Protein AF-A0A4V1M6X0-F1 (afdb_monomer_lite)

Structure (mmCIF, N/CA/C/O backbone):
data_AF-A0A4V1M6X0-F1
#
_entry.id   AF-A0A4V1M6X0-F1
#
loop_
_atom_site.group_PDB
_atom_site.id
_atom_site.type_symbol
_atom_site.label_atom_id
_atom_site.label_alt_id
_atom_site.label_comp_id
_atom_site.label_asym_id
_atom_site.label_entity_id
_atom_site.label_seq_id
_atom_site.pdbx_PDB_ins_code
_atom_site.Cartn_x
_atom_site.Cartn_y
_atom_site.Cartn_z
_atom_site.occupancy
_atom_site.B_iso_or_equiv
_atom_site.auth_seq_id
_atom_site.auth_comp_id
_atom_site.auth_asym_id
_atom_site.auth_atom_id
_atom_site.pdbx_PDB_model_num
ATOM 1 N N . MET A 1 1 ? -50.185 36.510 -63.623 1.00 46.56 1 MET A N 1
ATOM 2 C CA . MET A 1 1 ? -48.961 37.004 -62.956 1.00 46.56 1 MET A CA 1
ATOM 3 C C . MET A 1 1 ? -49.047 36.615 -61.489 1.00 46.56 1 MET A C 1
ATOM 5 O O . MET A 1 1 ? -49.827 37.206 -60.760 1.00 46.56 1 MET A O 1
ATOM 9 N N . SER A 1 2 ? -48.376 35.529 -61.098 1.00 38.75 2 SER A N 1
ATOM 10 C CA . SER A 1 2 ? -48.478 34.938 -59.760 1.00 38.75 2 SER A CA 1
ATOM 11 C C . SER A 1 2 ? -47.142 34.306 -59.359 1.00 38.75 2 SER A C 1
ATOM 13 O O . SER A 1 2 ? -46.658 33.422 -60.054 1.00 38.75 2 SER A O 1
ATOM 15 N N . ARG A 1 3 ? -46.604 34.824 -58.245 1.00 34.53 3 ARG A N 1
ATOM 16 C CA . ARG A 1 3 ? -45.876 34.169 -57.141 1.00 34.53 3 ARG A CA 1
ATOM 17 C C . ARG A 1 3 ? -44.628 33.305 -57.419 1.00 34.53 3 ARG A C 1
ATOM 19 O O . ARG A 1 3 ? -44.720 32.219 -57.970 1.00 34.53 3 ARG A O 1
ATOM 26 N N . ALA A 1 4 ? -43.525 33.727 -56.786 1.00 39.34 4 ALA A N 1
ATOM 27 C CA . ALA A 1 4 ? -42.805 33.035 -55.696 1.00 39.34 4 ALA A CA 1
ATOM 28 C C . ALA A 1 4 ? -41.279 32.991 -55.897 1.00 39.34 4 ALA A C 1
ATOM 30 O O . ALA A 1 4 ? -40.788 32.631 -56.959 1.00 39.34 4 ALA A O 1
ATOM 31 N N . GLY A 1 5 ? -40.535 33.300 -54.830 1.00 35.94 5 GLY A N 1
ATOM 32 C CA . GLY A 1 5 ? -39.082 33.140 -54.783 1.00 35.94 5 GLY A CA 1
ATOM 33 C C . GLY A 1 5 ? -38.500 33.538 -53.429 1.00 35.94 5 GLY A C 1
ATOM 34 O O . GLY A 1 5 ? -37.824 34.550 -53.320 1.00 35.94 5 GLY A O 1
ATOM 35 N N . PHE A 1 6 ? -38.817 32.767 -52.385 1.00 42.28 6 PHE A N 1
ATOM 36 C CA . PHE A 1 6 ? -38.151 32.816 -51.081 1.00 42.28 6 PHE A CA 1
ATOM 37 C C . PHE A 1 6 ? -36.825 32.053 -51.225 1.00 42.28 6 PHE A C 1
ATOM 39 O O . PHE A 1 6 ? -36.842 30.850 -51.483 1.00 42.28 6 PHE A O 1
ATOM 46 N N . THR A 1 7 ? -35.684 32.732 -51.117 1.00 43.38 7 THR A N 1
ATOM 47 C CA . THR A 1 7 ? -34.358 32.103 -51.211 1.00 43.38 7 THR A CA 1
ATOM 48 C C . THR A 1 7 ? -33.548 32.360 -49.949 1.00 43.38 7 THR A C 1
ATOM 50 O O . THR A 1 7 ? -32.915 33.404 -49.816 1.00 43.38 7 THR A O 1
ATOM 53 N N . THR A 1 8 ? -33.480 31.363 -49.073 1.00 47.75 8 THR A N 1
ATOM 54 C CA . THR A 1 8 ? -32.274 31.099 -48.281 1.00 47.75 8 THR A CA 1
ATOM 55 C C . THR A 1 8 ? -32.023 29.588 -48.262 1.00 47.75 8 THR A C 1
ATOM 57 O O . THR A 1 8 ? -32.945 28.812 -48.006 1.00 47.75 8 THR A O 1
ATOM 60 N N . PRO A 1 9 ? -30.805 29.138 -48.613 1.00 45.75 9 PRO A N 1
ATOM 61 C CA . PRO A 1 9 ? -30.538 27.733 -48.882 1.00 45.75 9 PRO A CA 1
ATOM 62 C C . PRO A 1 9 ? -30.348 26.912 -47.602 1.00 45.75 9 PRO A C 1
ATOM 64 O O . PRO A 1 9 ? -29.511 27.230 -46.756 1.00 45.75 9 PRO A O 1
ATOM 67 N N . LEU A 1 10 ? -31.048 25.773 -47.544 1.00 42.84 10 LEU A N 1
ATOM 68 C CA . LEU A 1 10 ? -30.618 24.582 -46.814 1.00 42.84 10 LEU A CA 1
ATOM 69 C C . LEU A 1 10 ? -29.180 24.239 -47.239 1.00 42.84 10 LEU A C 1
ATOM 71 O O . LEU A 1 10 ? -28.957 23.713 -48.329 1.00 42.84 10 LEU A O 1
ATOM 75 N N . ARG A 1 11 ? -28.193 24.466 -46.370 1.00 45.62 11 ARG A N 1
ATOM 76 C CA . ARG A 1 11 ? -26.936 23.713 -46.437 1.00 45.62 11 ARG A CA 1
ATOM 77 C C . ARG A 1 11 ? -27.052 22.492 -45.541 1.00 45.62 11 ARG A C 1
ATOM 79 O O . ARG A 1 11 ? -26.633 22.489 -44.389 1.00 45.62 11 ARG A O 1
ATOM 86 N N . ALA A 1 12 ? -27.611 21.443 -46.137 1.00 43.72 12 ALA A N 1
ATOM 87 C CA . ALA A 1 12 ? -27.351 20.068 -45.762 1.00 43.72 12 ALA A CA 1
ATOM 88 C C . ALA A 1 12 ? -25.830 19.837 -45.746 1.00 43.72 12 ALA A C 1
ATOM 90 O O . ALA A 1 12 ? -25.200 19.675 -46.789 1.00 43.72 12 ALA A O 1
ATOM 91 N N . ARG A 1 13 ? -25.219 19.844 -44.559 1.00 48.50 13 ARG A N 1
ATOM 92 C CA . ARG A 1 13 ? -23.945 19.157 -44.357 1.00 48.50 13 ARG A CA 1
ATOM 93 C C . ARG A 1 13 ? -24.287 17.716 -44.022 1.00 48.50 13 ARG A C 1
ATOM 95 O O . ARG A 1 13 ? -24.666 17.388 -42.906 1.00 48.50 13 ARG A O 1
ATOM 102 N N . THR A 1 14 ? -24.231 16.905 -45.068 1.00 46.50 14 THR A N 1
ATOM 103 C CA . THR A 1 14 ? -24.307 15.449 -45.076 1.00 46.50 14 THR A CA 1
ATOM 104 C C . THR A 1 14 ? -23.583 14.835 -43.884 1.00 46.50 14 THR A C 1
ATOM 106 O O . THR A 1 14 ? -22.359 14.767 -43.827 1.00 46.50 14 THR A O 1
ATOM 109 N N . LEU A 1 15 ? -24.405 14.354 -42.962 1.00 45.59 15 LEU A N 1
ATOM 110 C CA . LEU A 1 15 ? -24.156 13.259 -42.047 1.00 45.59 15 LEU A CA 1
ATOM 111 C C . LEU A 1 15 ? -23.671 12.036 -42.855 1.00 45.59 15 LEU A C 1
ATOM 113 O O . LEU A 1 15 ? -24.470 11.399 -43.533 1.00 45.59 15 LEU A O 1
ATOM 117 N N . ARG A 1 16 ? -22.368 11.737 -42.828 1.00 43.94 16 ARG A N 1
ATOM 118 C CA . ARG A 1 16 ? -21.754 10.440 -43.183 1.00 43.94 16 ARG A CA 1
ATOM 119 C C . ARG A 1 16 ? -20.455 10.346 -42.383 1.00 43.94 16 ARG A C 1
ATOM 121 O O . ARG A 1 16 ? -19.535 11.117 -42.600 1.00 43.94 16 ARG A O 1
ATOM 128 N N . CYS A 1 17 ? -20.488 9.604 -41.286 1.00 34.94 17 CYS A N 1
ATOM 129 C CA . CYS A 1 17 ? -20.135 8.185 -41.234 1.00 34.94 17 CYS A CA 1
ATOM 130 C C . CYS A 1 17 ? -18.667 8.035 -40.828 1.00 34.94 17 CYS A C 1
ATOM 132 O O . CYS A 1 17 ? -17.782 8.018 -41.673 1.00 34.94 17 CYS A O 1
ATOM 134 N N . LEU A 1 18 ? -18.438 7.880 -39.527 1.00 42.56 18 LEU A N 1
ATOM 135 C CA . LEU A 1 18 ? -17.696 6.711 -39.086 1.00 42.56 18 LEU A CA 1
ATOM 136 C C . LEU A 1 18 ? -18.181 6.343 -37.688 1.00 42.56 18 LEU A C 1
ATOM 138 O O . LEU A 1 18 ? -17.717 6.857 -36.674 1.00 42.56 18 LEU A O 1
ATOM 142 N N . LEU A 1 19 ? -19.171 5.454 -37.665 1.00 50.16 19 LEU A N 1
ATOM 143 C CA . LEU A 1 19 ? -19.453 4.613 -36.517 1.00 50.16 19 LEU A CA 1
ATOM 144 C C . LEU A 1 19 ? -18.251 3.667 -36.374 1.00 50.16 19 LEU A C 1
ATOM 146 O O . LEU A 1 19 ? -18.282 2.522 -36.813 1.00 50.16 19 LEU A O 1
ATOM 150 N N . GLY A 1 20 ? -17.149 4.186 -35.839 1.00 44.06 20 GLY A N 1
ATOM 151 C CA . GLY A 1 20 ? -16.052 3.374 -35.345 1.00 44.06 20 GLY A CA 1
ATOM 152 C C . GLY A 1 20 ? -16.496 2.768 -34.026 1.00 44.06 20 GLY A C 1
ATOM 153 O O . GLY A 1 20 ? -16.094 3.240 -32.968 1.00 44.06 20 GLY A O 1
ATOM 154 N N . LEU A 1 21 ? -17.369 1.760 -34.084 1.00 52.19 21 LEU A N 1
ATOM 155 C CA . LEU A 1 21 ? -17.571 0.853 -32.963 1.00 52.19 21 LEU A CA 1
ATOM 156 C C . LEU A 1 21 ? -16.269 0.063 -32.823 1.00 52.19 21 LEU A C 1
ATOM 158 O O . LEU A 1 21 ? -16.125 -1.035 -33.354 1.00 52.19 21 LEU A O 1
ATOM 162 N N . ALA A 1 22 ? -15.276 0.669 -32.174 1.00 53.19 22 ALA A N 1
ATOM 163 C CA . ALA A 1 22 ? -14.175 -0.094 -31.637 1.00 53.19 22 ALA A CA 1
ATOM 164 C C . ALA A 1 22 ? -14.813 -1.139 -30.716 1.00 53.19 22 ALA A C 1
ATOM 166 O O . ALA A 1 22 ? -15.627 -0.788 -29.857 1.00 53.19 22 ALA A O 1
ATOM 167 N N . LEU A 1 23 ? -14.478 -2.416 -30.919 1.00 49.78 23 LEU A N 1
ATOM 168 C CA . LEU A 1 23 ? -14.601 -3.428 -29.875 1.00 49.78 23 LEU A CA 1
ATOM 169 C C . LEU A 1 23 ? -13.690 -2.981 -28.723 1.00 49.78 23 LEU A C 1
ATOM 171 O O . LEU A 1 23 ? -12.575 -3.466 -28.556 1.00 49.78 23 LEU A O 1
ATOM 175 N N . LEU A 1 24 ? -14.135 -1.978 -27.974 1.00 51.38 24 LEU A N 1
ATOM 176 C CA . LEU A 1 24 ? -13.544 -1.594 -26.717 1.00 51.38 24 LEU A CA 1
ATOM 177 C C . LEU A 1 24 ? -13.955 -2.717 -25.776 1.00 51.38 24 LEU A C 1
ATOM 179 O O . LEU A 1 24 ? -15.081 -2.753 -25.279 1.00 51.38 24 LEU A O 1
ATOM 183 N N . GLY A 1 25 ? -13.035 -3.658 -25.553 1.00 59.16 25 GLY A N 1
ATOM 184 C CA . GLY A 1 25 ? -13.036 -4.380 -24.287 1.00 59.16 25 GLY A CA 1
ATOM 185 C C . GLY A 1 25 ? -13.188 -3.366 -23.144 1.00 59.16 25 GLY A C 1
ATOM 186 O O . GLY A 1 25 ? -12.850 -2.190 -23.329 1.00 59.16 25 GLY A O 1
ATOM 187 N N . PRO A 1 26 ? -13.749 -3.767 -21.994 1.00 63.41 26 PRO A N 1
ATOM 188 C CA . PRO A 1 26 ? -14.052 -2.823 -20.928 1.00 63.41 26 PRO A CA 1
ATOM 189 C C . PRO A 1 26 ? -12.808 -1.983 -20.617 1.00 63.41 26 PRO A C 1
ATOM 191 O O . PRO A 1 26 ? -11.745 -2.532 -20.328 1.00 63.41 26 PRO A O 1
ATOM 194 N N . LEU A 1 27 ? -12.934 -0.655 -20.723 1.00 58.34 27 LEU A N 1
ATOM 195 C CA . LEU A 1 27 ? -11.909 0.269 -20.254 1.00 58.34 27 LEU A CA 1
ATOM 196 C C . LEU A 1 27 ? -11.854 0.110 -18.737 1.00 58.34 27 LEU A C 1
ATOM 198 O O . LEU A 1 27 ? -12.676 0.670 -18.014 1.00 58.34 27 LEU A O 1
ATOM 202 N N . VAL A 1 28 ? -10.928 -0.714 -18.257 1.00 66.88 28 VAL A N 1
ATOM 203 C CA . VAL A 1 28 ? -10.696 -0.849 -16.825 1.00 66.88 28 VAL A CA 1
ATOM 204 C C . VAL A 1 28 ? -9.965 0.411 -16.384 1.00 66.88 28 VAL A C 1
ATOM 206 O O . VAL A 1 28 ? -8.862 0.688 -16.852 1.00 66.88 28 VAL A O 1
ATOM 209 N N . ALA A 1 29 ? -10.597 1.208 -15.523 1.00 75.19 29 ALA A N 1
ATOM 210 C CA . ALA A 1 29 ? -9.944 2.363 -14.930 1.00 75.19 29 ALA A CA 1
ATOM 211 C C . ALA A 1 29 ? -8.735 1.879 -14.114 1.00 75.19 29 ALA A C 1
ATOM 213 O O . ALA A 1 29 ? -8.883 1.096 -13.175 1.00 75.19 29 ALA A O 1
ATOM 214 N N . GLN A 1 30 ? -7.544 2.320 -14.509 1.00 89.81 30 GLN A N 1
ATOM 215 C CA . GLN A 1 30 ? -6.300 2.064 -13.796 1.00 89.81 30 GLN A CA 1
ATOM 216 C C . GLN A 1 30 ? -5.915 3.315 -13.017 1.00 89.81 30 GLN A C 1
ATOM 218 O O . GLN A 1 30 ? -5.890 4.417 -13.567 1.00 89.81 30 GLN A O 1
ATOM 223 N N . THR A 1 31 ? -5.583 3.139 -11.742 1.00 94.75 31 THR A N 1
ATOM 224 C CA . THR A 1 31 ? -4.999 4.198 -10.923 1.00 94.75 31 THR A CA 1
ATOM 225 C C . THR A 1 31 ? -3.497 3.996 -10.838 1.00 94.75 31 THR A C 1
ATOM 227 O O . THR A 1 31 ? -3.037 2.997 -10.290 1.00 94.75 31 THR A O 1
ATOM 230 N N . THR A 1 32 ? -2.725 4.956 -11.338 1.00 94.00 32 THR A N 1
ATOM 231 C CA . THR A 1 32 ? -1.271 4.961 -11.156 1.00 94.00 32 THR A CA 1
ATOM 232 C C . THR A 1 32 ? -0.912 5.889 -10.005 1.00 94.00 32 THR A C 1
ATOM 234 O O . THR A 1 32 ? -1.166 7.092 -10.063 1.00 94.00 32 THR A O 1
ATOM 237 N N . LEU A 1 33 ? -0.322 5.322 -8.958 1.00 94.44 33 LEU A N 1
ATOM 238 C CA . LEU A 1 33 ? 0.278 6.063 -7.862 1.00 94.44 33 LEU A CA 1
ATOM 239 C C . LEU A 1 33 ? 1.695 6.452 -8.266 1.00 94.44 33 LEU A C 1
ATOM 241 O O . LEU A 1 33 ? 2.497 5.600 -8.651 1.00 94.44 33 LEU A O 1
ATOM 245 N N . VAL A 1 34 ? 1.982 7.741 -8.191 1.00 92.56 34 VAL A N 1
ATOM 246 C CA . VAL A 1 34 ? 3.282 8.338 -8.505 1.00 92.56 34 VAL A CA 1
ATOM 247 C C . VAL A 1 34 ? 3.768 9.116 -7.287 1.00 92.56 34 VAL A C 1
ATOM 249 O O . VAL A 1 34 ? 3.064 9.189 -6.281 1.00 92.56 34 VAL A O 1
ATOM 252 N N . ASP A 1 35 ? 4.969 9.686 -7.364 1.00 90.81 35 ASP A N 1
ATOM 253 C CA . ASP A 1 35 ? 5.535 10.492 -6.281 1.00 90.81 35 ASP A CA 1
ATOM 254 C C . ASP A 1 35 ? 4.540 11.543 -5.761 1.00 90.81 35 ASP A C 1
ATOM 256 O O . ASP A 1 35 ? 3.959 12.305 -6.540 1.00 90.81 35 ASP A O 1
ATOM 260 N N . GLY A 1 36 ? 4.310 11.559 -4.447 1.00 92.25 36 GLY A N 1
ATOM 261 C CA . GLY A 1 36 ? 3.313 12.439 -3.845 1.00 92.25 36 GLY A CA 1
ATOM 262 C C . GLY A 1 36 ? 2.741 11.934 -2.525 1.00 92.25 36 GLY A C 1
ATOM 263 O O . GLY A 1 36 ? 3.105 10.876 -2.016 1.00 92.25 36 GLY A O 1
ATOM 264 N N . THR A 1 37 ? 1.831 12.729 -1.957 1.00 95.62 37 THR A N 1
ATOM 265 C CA . THR A 1 37 ? 1.110 12.391 -0.722 1.00 95.62 37 THR A CA 1
ATOM 266 C C . THR A 1 37 ? -0.346 12.059 -1.022 1.00 95.62 37 THR A C 1
ATOM 268 O O . THR A 1 37 ? -1.040 12.830 -1.681 1.00 95.62 37 THR A O 1
ATOM 271 N N . TYR A 1 38 ? -0.812 10.934 -0.488 1.00 97.06 38 TYR A N 1
ATOM 272 C CA . TYR A 1 38 ? -2.183 10.453 -0.595 1.00 97.06 38 TYR A CA 1
ATOM 273 C C . TYR A 1 38 ? -2.797 10.404 0.802 1.00 97.06 38 TYR A C 1
ATOM 275 O O . TYR A 1 38 ? -2.281 9.732 1.698 1.00 97.06 38 TYR A O 1
ATOM 283 N N . THR A 1 39 ? -3.880 11.155 1.000 1.00 98.00 39 THR A N 1
ATOM 284 C CA . THR A 1 39 ? -4.513 11.324 2.309 1.00 98.00 39 THR A CA 1
ATOM 285 C C . THR A 1 39 ? -5.929 10.790 2.288 1.00 98.00 39 THR A C 1
ATOM 287 O O . THR A 1 39 ? -6.755 11.295 1.538 1.00 98.00 39 THR A O 1
ATOM 290 N N . ASN A 1 40 ? -6.226 9.825 3.158 1.00 97.94 40 ASN A N 1
ATOM 291 C CA . ASN A 1 40 ? -7.569 9.251 3.293 1.00 97.94 40 ASN A CA 1
ATOM 292 C C . ASN A 1 40 ? -8.135 8.667 1.984 1.00 97.94 40 ASN A C 1
ATOM 294 O O . ASN A 1 40 ? -9.325 8.801 1.695 1.00 97.94 40 ASN A O 1
ATOM 298 N N . GLN A 1 41 ? -7.278 8.045 1.171 1.00 98.12 41 GLN A N 1
ATOM 299 C CA . GLN A 1 41 ? -7.656 7.545 -0.145 1.00 98.12 41 GLN A CA 1
ATOM 300 C C . GLN A 1 41 ? -8.097 6.082 -0.104 1.00 98.12 41 GLN A C 1
ATOM 302 O O . GLN A 1 41 ? -7.511 5.245 0.579 1.00 98.12 41 GLN A O 1
ATOM 307 N N . SER A 1 42 ? -9.100 5.759 -0.916 1.00 97.50 42 SER A N 1
ATOM 308 C CA . SER A 1 42 ? -9.481 4.382 -1.231 1.00 97.50 42 SER A CA 1
ATOM 309 C C . SER A 1 42 ? -9.221 4.111 -2.706 1.00 97.50 42 SER A C 1
ATOM 311 O O . SER A 1 42 ? -9.745 4.815 -3.569 1.00 97.50 42 SER A O 1
ATOM 313 N N . PHE A 1 43 ? -8.413 3.097 -2.993 1.00 96.88 43 PHE A N 1
ATOM 314 C CA . PHE A 1 43 ? -8.068 2.680 -4.348 1.00 96.88 43 PHE A CA 1
ATOM 315 C C . PHE A 1 43 ? -8.699 1.321 -4.639 1.00 96.88 43 PHE A C 1
ATOM 317 O O . PHE A 1 43 ? -8.644 0.427 -3.801 1.00 96.88 43 PHE A O 1
ATOM 324 N N . SER A 1 44 ? -9.295 1.166 -5.819 1.00 96.25 44 SER A N 1
ATOM 325 C CA . SER A 1 44 ? -9.970 -0.067 -6.240 1.00 96.25 44 SER A CA 1
ATOM 326 C C . SER A 1 44 ? -9.666 -0.383 -7.699 1.00 96.25 44 SER A C 1
ATOM 328 O O . SER A 1 44 ? -9.161 0.471 -8.433 1.00 96.25 44 SER A O 1
ATOM 330 N N . GLY A 1 45 ? -9.961 -1.613 -8.122 1.00 95.62 45 GLY A N 1
ATOM 331 C CA . GLY A 1 45 ? -9.658 -2.059 -9.478 1.00 95.62 45 GLY A CA 1
ATOM 332 C C . GLY A 1 45 ? -8.153 -2.188 -9.706 1.00 95.62 45 GLY A C 1
ATOM 333 O O . GLY A 1 45 ? -7.427 -2.662 -8.835 1.00 95.62 45 GLY A O 1
ATOM 334 N N . LEU A 1 46 ? -7.670 -1.796 -10.884 1.00 96.75 46 LEU A N 1
ATOM 335 C CA . LEU A 1 46 ? -6.244 -1.888 -11.196 1.00 96.75 46 LEU A CA 1
ATOM 336 C C . LEU A 1 46 ? -5.489 -0.725 -10.552 1.00 96.75 46 LEU A C 1
ATOM 338 O O . LEU A 1 46 ? -5.749 0.439 -10.859 1.00 96.75 46 LEU A O 1
ATOM 342 N N . VAL A 1 47 ? -4.518 -1.043 -9.700 1.00 96.31 47 VAL A N 1
ATOM 343 C CA . VAL A 1 47 ? -3.633 -0.058 -9.072 1.00 96.31 47 VAL A CA 1
ATOM 344 C C . VAL A 1 47 ? -2.200 -0.346 -9.491 1.00 96.31 47 VAL A C 1
ATOM 346 O O . VAL A 1 47 ? -1.732 -1.479 -9.445 1.00 96.31 47 VAL A O 1
ATOM 349 N N . THR A 1 48 ? -1.465 0.677 -9.900 1.00 94.44 48 THR A N 1
ATOM 350 C CA . THR A 1 48 ? -0.036 0.563 -10.187 1.00 94.44 48 THR A CA 1
ATOM 351 C C . THR A 1 48 ? 0.726 1.520 -9.303 1.00 94.44 48 THR A C 1
ATOM 353 O O . THR A 1 48 ? 0.537 2.726 -9.384 1.00 94.44 48 THR A O 1
ATOM 356 N N . VAL A 1 49 ? 1.599 0.977 -8.468 1.00 93.19 49 VAL A N 1
ATOM 357 C CA . VAL A 1 49 ? 2.585 1.735 -7.703 1.00 93.19 49 VAL A CA 1
ATOM 358 C C . VAL A 1 49 ? 3.779 1.921 -8.636 1.00 93.19 49 VAL A C 1
ATOM 360 O O . VAL A 1 49 ? 4.445 0.950 -8.998 1.00 93.19 49 VAL A O 1
ATOM 363 N N . SER A 1 50 ? 3.965 3.144 -9.137 1.00 89.44 50 SER A N 1
ATOM 364 C CA . SER A 1 50 ? 4.906 3.435 -10.223 1.00 89.44 50 SER A CA 1
ATOM 365 C C . SER A 1 50 ? 6.329 3.010 -9.877 1.00 89.44 50 SER A C 1
ATOM 367 O O . SER A 1 50 ? 6.834 3.336 -8.807 1.00 89.44 50 SER A O 1
ATOM 369 N N . ALA A 1 51 ? 7.001 2.353 -10.825 1.00 81.88 51 ALA A N 1
ATOM 370 C CA . ALA A 1 51 ? 8.436 2.107 -10.744 1.00 81.88 51 ALA A CA 1
ATOM 371 C C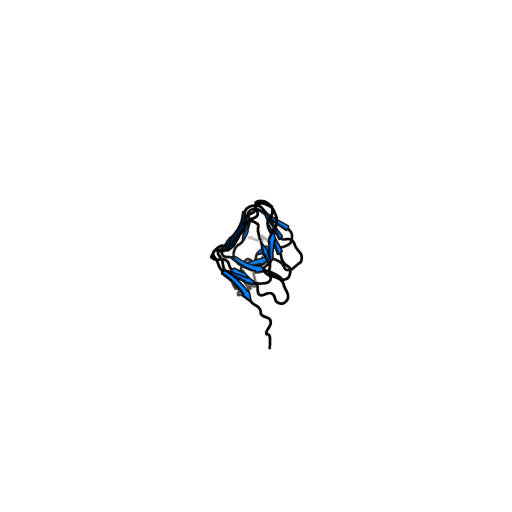 . ALA A 1 51 ? 9.180 3.448 -10.767 1.00 81.88 51 ALA A C 1
ATOM 373 O O . ALA A 1 51 ? 8.989 4.230 -11.699 1.00 81.88 51 ALA A O 1
ATOM 374 N N . SER A 1 52 ? 9.974 3.718 -9.734 1.00 69.25 52 SER A N 1
ATOM 375 C CA . SER A 1 52 ? 10.956 4.806 -9.578 1.00 69.25 52 SER A CA 1
ATOM 376 C C . SER A 1 52 ? 11.296 4.901 -8.092 1.00 69.25 52 SER A C 1
ATOM 378 O O . SER A 1 52 ? 10.446 4.556 -7.276 1.00 69.25 52 SER A O 1
ATOM 380 N N . ASN A 1 53 ? 12.455 5.463 -7.727 1.00 63.59 53 ASN A N 1
ATOM 381 C CA . ASN A 1 53 ? 12.834 5.813 -6.340 1.00 63.59 53 ASN A CA 1
ATOM 382 C C . ASN A 1 53 ? 11.906 6.878 -5.690 1.00 63.59 53 ASN A C 1
ATOM 384 O O 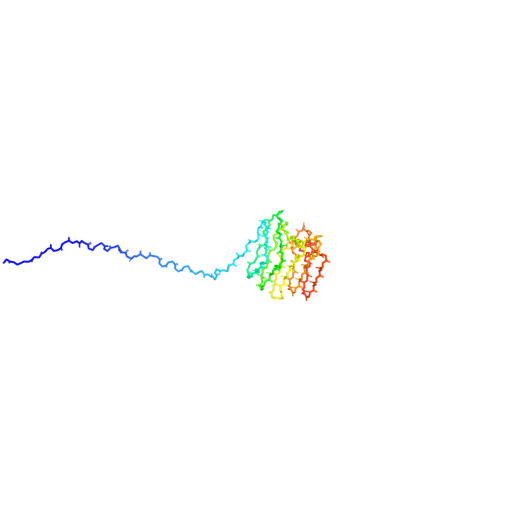. ASN A 1 53 ? 12.330 7.646 -4.828 1.00 63.59 53 ASN A O 1
ATOM 388 N N . SER A 1 54 ? 10.669 6.993 -6.164 1.00 61.81 54 SER A N 1
ATOM 389 C CA . SER A 1 54 ? 9.614 7.864 -5.681 1.00 61.81 54 SER A CA 1
ATOM 390 C C . SER A 1 54 ? 9.126 7.387 -4.320 1.00 61.81 54 SER A C 1
ATOM 392 O O . SER A 1 54 ? 8.910 6.193 -4.107 1.00 61.81 54 SER A O 1
ATOM 394 N N . ALA A 1 55 ? 8.918 8.333 -3.410 1.00 73.50 55 ALA A N 1
ATOM 395 C CA . ALA A 1 55 ? 8.375 8.056 -2.093 1.00 73.50 55 ALA A CA 1
ATOM 396 C C . ALA A 1 55 ? 6.873 8.348 -2.130 1.00 73.50 55 ALA A C 1
ATOM 398 O O . ALA A 1 55 ? 6.434 9.480 -1.929 1.00 73.50 55 ALA A O 1
ATOM 399 N N . ILE A 1 56 ? 6.065 7.321 -2.390 1.00 93.25 56 ILE A N 1
ATOM 400 C CA . ILE A 1 56 ? 4.609 7.442 -2.291 1.00 93.25 56 ILE A CA 1
ATOM 401 C C . ILE A 1 56 ? 4.263 7.508 -0.808 1.00 93.25 56 ILE A C 1
ATOM 403 O O . ILE A 1 56 ? 4.412 6.525 -0.086 1.00 93.25 56 ILE A O 1
ATOM 407 N N . ASN A 1 57 ? 3.829 8.673 -0.337 1.00 95.31 57 ASN A N 1
ATOM 408 C CA . ASN A 1 57 ? 3.569 8.907 1.076 1.00 95.31 57 ASN A CA 1
ATOM 409 C C . ASN A 1 57 ? 2.074 8.790 1.383 1.00 95.31 57 ASN A C 1
ATOM 411 O O . ASN A 1 57 ? 1.257 9.566 0.890 1.00 95.31 57 ASN A O 1
ATOM 415 N N . PHE A 1 58 ? 1.700 7.838 2.224 1.00 97.50 58 PHE A N 1
ATOM 416 C CA . PHE A 1 58 ? 0.330 7.657 2.686 1.00 97.50 58 PHE A CA 1
ATOM 417 C C . PHE A 1 58 ? 0.148 8.325 4.045 1.00 97.50 58 PHE A C 1
ATOM 419 O O . PHE A 1 58 ? 0.826 7.989 5.012 1.00 97.50 58 PHE A O 1
ATOM 426 N N . SER A 1 59 ? -0.795 9.259 4.137 1.00 97.75 59 SER A N 1
ATOM 427 C CA . SER A 1 59 ? -1.188 9.906 5.391 1.00 97.75 59 SER A CA 1
ATOM 428 C C . SER A 1 59 ? -2.669 9.684 5.700 1.00 97.75 59 SER A C 1
ATOM 430 O O . SER A 1 59 ? -3.475 9.404 4.811 1.00 97.75 59 SER A O 1
ATOM 432 N N . GLY A 1 60 ? -3.045 9.759 6.979 1.00 98.00 60 GLY A N 1
ATOM 433 C CA . GLY A 1 60 ? -4.387 9.355 7.404 1.00 98.00 60 GLY A CA 1
ATOM 434 C C . GLY A 1 60 ? -4.636 7.861 7.162 1.00 98.00 60 GLY A C 1
ATOM 435 O O . GLY A 1 60 ? -3.730 7.054 7.360 1.00 98.00 60 GLY A O 1
ATOM 436 N N . THR A 1 61 ? -5.849 7.492 6.744 1.00 98.25 61 THR A N 1
ATOM 437 C CA . THR A 1 61 ? -6.239 6.089 6.505 1.00 98.25 61 THR A CA 1
ATOM 438 C C . THR A 1 61 ? -6.383 5.805 5.017 1.00 98.25 61 THR A C 1
ATOM 440 O O . THR A 1 61 ? -7.349 6.238 4.398 1.00 98.25 61 THR A O 1
ATOM 443 N N . ASN A 1 62 ? -5.446 5.062 4.436 1.00 98.44 62 ASN A N 1
ATOM 444 C CA . ASN A 1 62 ? -5.511 4.656 3.035 1.00 98.44 62 ASN A CA 1
ATOM 445 C C . ASN A 1 62 ? -5.893 3.180 2.919 1.00 98.44 62 ASN A C 1
ATOM 447 O O . ASN A 1 62 ? -5.547 2.363 3.778 1.00 98.44 62 ASN A O 1
ATOM 451 N N . THR A 1 63 ? -6.614 2.814 1.864 1.00 98.44 63 THR A N 1
ATOM 452 C CA . THR A 1 63 ? -7.082 1.435 1.687 1.00 98.44 63 THR A CA 1
ATOM 453 C C . THR A 1 63 ? -7.052 1.004 0.231 1.00 98.44 63 THR A C 1
ATOM 455 O O . THR A 1 63 ? -7.481 1.734 -0.660 1.00 98.44 63 THR A O 1
ATOM 458 N N . PHE A 1 64 ? -6.553 -0.203 -0.009 1.00 98.12 64 PHE A N 1
ATOM 459 C CA . PHE A 1 64 ? -6.790 -0.944 -1.241 1.00 98.12 64 PHE A CA 1
ATOM 460 C C . PHE A 1 64 ? -8.038 -1.801 -1.029 1.00 98.12 64 PHE A C 1
ATOM 462 O O . PHE A 1 64 ? -8.051 -2.649 -0.137 1.00 98.12 64 PHE A O 1
ATOM 469 N N . ILE A 1 65 ? -9.093 -1.504 -1.791 1.00 97.69 65 ILE A N 1
ATOM 470 C CA . ILE A 1 65 ? -10.418 -2.120 -1.678 1.00 97.69 65 ILE A CA 1
ATOM 471 C C . ILE A 1 65 ? -10.718 -2.863 -2.972 1.00 97.69 65 ILE A C 1
ATOM 473 O O . ILE A 1 65 ? -10.879 -2.223 -4.015 1.00 97.69 65 IL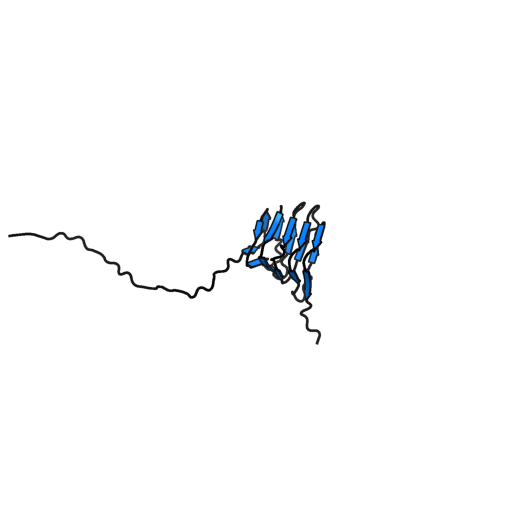E A O 1
ATOM 477 N N . ALA A 1 66 ? -10.784 -4.194 -2.920 1.00 97.00 66 ALA A N 1
ATOM 478 C CA . ALA A 1 66 ? -10.895 -5.046 -4.105 1.00 97.00 66 ALA A CA 1
ATOM 479 C C . ALA A 1 66 ? -9.918 -4.619 -5.226 1.00 97.00 66 ALA A C 1
ATOM 481 O O . ALA A 1 66 ? -10.280 -4.520 -6.404 1.00 97.00 66 ALA A O 1
ATOM 482 N N . ALA A 1 67 ? -8.685 -4.278 -4.843 1.00 97.75 67 ALA A N 1
ATOM 483 C CA . ALA A 1 67 ? -7.666 -3.783 -5.751 1.00 97.75 67 ALA A CA 1
ATOM 484 C C . ALA A 1 67 ? -6.762 -4.918 -6.234 1.00 97.75 67 ALA A C 1
ATOM 486 O O . ALA A 1 67 ? -6.369 -5.793 -5.472 1.00 97.75 67 ALA A O 1
ATOM 487 N N . THR A 1 68 ? -6.364 -4.868 -7.498 1.00 97.62 68 THR A N 1
ATOM 488 C CA . THR A 1 68 ? -5.238 -5.639 -8.031 1.00 97.62 68 THR A CA 1
ATOM 489 C C . THR A 1 68 ? -4.068 -4.680 -8.203 1.00 97.62 68 THR A C 1
ATOM 491 O O . THR A 1 68 ? -4.008 -3.916 -9.169 1.00 97.62 68 THR A O 1
ATOM 494 N N . ALA A 1 69 ? -3.171 -4.674 -7.221 1.00 96.00 69 ALA A N 1
ATOM 495 C CA . ALA A 1 69 ? -2.038 -3.769 -7.145 1.00 96.00 69 ALA A CA 1
ATOM 496 C C . ALA A 1 69 ? -0.775 -4.382 -7.765 1.00 96.00 69 ALA A C 1
ATOM 498 O O . ALA A 1 69 ? -0.375 -5.502 -7.453 1.00 96.00 69 ALA A O 1
ATOM 499 N N . THR A 1 70 ? -0.100 -3.619 -8.618 1.00 94.56 70 THR A N 1
ATOM 500 C CA . THR A 1 70 ? 1.229 -3.959 -9.139 1.00 94.56 70 THR A CA 1
ATOM 501 C C . THR A 1 70 ? 2.257 -2.986 -8.586 1.00 94.56 70 THR A C 1
ATOM 503 O O . THR A 1 70 ? 2.136 -1.781 -8.802 1.00 94.56 70 THR A O 1
ATOM 506 N N . PHE A 1 71 ? 3.267 -3.511 -7.897 1.00 93.00 71 PHE A N 1
ATOM 507 C CA . PHE A 1 71 ? 4.391 -2.753 -7.364 1.00 93.00 71 PHE A CA 1
ATOM 508 C C . PHE A 1 71 ? 5.549 -2.787 -8.357 1.00 93.00 71 PHE A C 1
ATOM 510 O O . PHE A 1 71 ? 6.135 -3.842 -8.614 1.00 93.00 71 PHE A O 1
ATOM 517 N N . GLY A 1 72 ? 5.846 -1.636 -8.957 1.00 90.75 72 GLY A N 1
ATOM 518 C CA . GLY A 1 72 ? 6.970 -1.484 -9.871 1.00 90.75 72 GLY A CA 1
ATOM 519 C C . GLY A 1 72 ? 8.317 -1.656 -9.167 1.00 90.75 72 GLY A C 1
ATOM 520 O O . GLY A 1 72 ? 8.421 -1.476 -7.957 1.00 90.75 72 GLY A O 1
ATOM 521 N N . LEU A 1 73 ? 9.366 -1.973 -9.927 1.00 88.75 73 LEU A N 1
ATOM 522 C CA . LEU A 1 73 ? 10.726 -2.098 -9.389 1.00 88.75 73 LEU A CA 1
ATOM 523 C C . LEU A 1 73 ? 11.167 -0.813 -8.679 1.00 88.75 73 LEU A C 1
ATOM 525 O O . LEU A 1 73 ? 10.965 0.285 -9.209 1.00 88.75 73 LEU A O 1
ATOM 529 N N . ASN A 1 74 ? 11.798 -0.962 -7.514 1.00 84.31 74 ASN A N 1
ATOM 530 C CA . ASN A 1 74 ? 12.257 0.133 -6.655 1.00 84.31 74 ASN A CA 1
ATOM 531 C C . ASN A 1 74 ? 11.147 1.116 -6.237 1.00 84.31 74 ASN A C 1
ATOM 533 O O . ASN A 1 74 ? 11.453 2.229 -5.812 1.00 84.31 74 ASN A O 1
ATOM 537 N N . SER A 1 75 ? 9.871 0.742 -6.382 1.00 82.25 75 SER A N 1
ATOM 538 C CA . SER A 1 75 ? 8.744 1.544 -5.902 1.00 82.25 75 SER A CA 1
ATOM 539 C C . SER A 1 75 ? 8.550 1.324 -4.409 1.00 82.25 75 SER A C 1
ATOM 541 O O . SER A 1 75 ? 8.753 0.217 -3.927 1.00 82.25 75 SER A O 1
ATOM 543 N N . GLY A 1 76 ? 8.164 2.359 -3.663 1.00 88.19 76 GLY A N 1
ATOM 544 C CA . GLY A 1 76 ? 7.966 2.244 -2.222 1.00 88.19 76 GLY A CA 1
ATOM 545 C C . GLY A 1 76 ? 6.771 3.044 -1.728 1.00 88.19 76 GLY A C 1
ATOM 546 O O . GLY A 1 76 ? 6.598 4.205 -2.098 1.00 88.19 76 GLY A O 1
ATOM 547 N N . ILE A 1 77 ? 5.973 2.433 -0.852 1.00 94.12 77 ILE A N 1
ATOM 548 C CA . ILE A 1 77 ? 4.970 3.136 -0.049 1.00 94.12 77 ILE A CA 1
ATOM 549 C C . ILE A 1 77 ? 5.573 3.425 1.324 1.00 94.12 77 ILE A C 1
ATOM 551 O O . ILE A 1 77 ? 5.981 2.513 2.046 1.00 94.12 77 ILE A O 1
ATOM 555 N N . VAL A 1 78 ? 5.586 4.702 1.694 1.00 94.75 78 VAL A N 1
ATOM 556 C CA . VAL A 1 78 ? 5.960 5.186 3.020 1.00 94.75 78 VAL A CA 1
ATOM 557 C C . VAL A 1 78 ? 4.698 5.619 3.752 1.00 94.75 78 VAL A C 1
ATOM 559 O O . VAL A 1 78 ? 3.862 6.334 3.212 1.00 94.75 78 VAL A O 1
ATOM 562 N N . LEU A 1 79 ? 4.549 5.184 4.997 1.00 96.75 79 LEU A N 1
ATOM 563 C CA . LEU A 1 79 ? 3.416 5.544 5.850 1.00 96.75 79 LEU A CA 1
ATOM 564 C C . LEU A 1 79 ? 3.805 6.727 6.743 1.00 96.75 79 LEU A C 1
ATOM 566 O O . LEU A 1 79 ? 4.787 6.640 7.478 1.00 96.75 79 LEU A O 1
ATOM 570 N N . ALA A 1 80 ? 3.063 7.828 6.720 1.00 97.12 80 ALA A N 1
ATOM 571 C CA . ALA A 1 80 ? 3.284 8.967 7.609 1.00 97.12 80 ALA A CA 1
ATOM 572 C C . ALA A 1 80 ? 3.035 8.602 9.090 1.00 97.12 80 ALA A C 1
ATOM 574 O O . ALA A 1 80 ? 2.478 7.550 9.411 1.00 97.12 80 ALA A O 1
ATOM 575 N N . ALA A 1 81 ? 3.422 9.479 10.019 1.00 97.31 81 ALA A N 1
ATOM 576 C CA . ALA A 1 81 ? 3.140 9.273 11.441 1.00 97.31 81 ALA A CA 1
ATOM 577 C C . ALA A 1 81 ? 1.629 9.127 11.701 1.00 97.31 81 ALA A C 1
ATOM 579 O O . ALA A 1 81 ? 0.824 9.862 11.130 1.00 97.31 81 ALA A O 1
ATOM 580 N N . SER A 1 82 ? 1.258 8.185 12.575 1.00 97.50 82 SER A N 1
ATOM 581 C CA . SER A 1 82 ? -0.140 7.864 12.922 1.00 97.50 82 SER A CA 1
ATOM 582 C C . SER A 1 82 ? -1.044 7.526 11.724 1.00 97.50 82 SER A C 1
ATOM 584 O O . SER A 1 82 ? -2.263 7.654 11.813 1.00 97.50 82 SER A O 1
ATOM 586 N N . SER A 1 83 ? -0.462 7.130 10.590 1.00 98.25 83 SER A N 1
ATOM 587 C CA . SER A 1 83 ? -1.225 6.700 9.417 1.00 98.25 83 SER A CA 1
ATOM 588 C C . SER A 1 83 ? -1.540 5.206 9.463 1.00 98.25 83 SER A C 1
ATOM 590 O O . SER A 1 83 ? -0.862 4.419 10.130 1.00 98.25 83 SER A O 1
ATOM 592 N N . ALA A 1 84 ? -2.575 4.816 8.731 1.00 98.25 84 ALA A N 1
ATOM 593 C CA . ALA A 1 84 ? -2.973 3.432 8.551 1.00 98.25 84 ALA A CA 1
ATOM 594 C C . ALA A 1 84 ? -3.062 3.117 7.061 1.00 98.25 84 ALA A C 1
ATOM 596 O O . ALA A 1 84 ? -3.666 3.866 6.291 1.00 98.25 84 ALA A O 1
ATOM 597 N N . PHE A 1 85 ? -2.482 1.992 6.657 1.00 98.38 85 PHE A N 1
ATOM 598 C CA . PHE A 1 85 ? -2.683 1.424 5.332 1.00 98.38 85 PHE A CA 1
ATOM 599 C C . PHE A 1 85 ? -3.255 0.018 5.457 1.00 98.38 85 PHE A C 1
ATOM 601 O O . PHE A 1 85 ? -2.687 -0.832 6.139 1.00 98.38 85 PHE A O 1
ATOM 608 N N . THR A 1 86 ? -4.390 -0.218 4.804 1.00 98.62 86 THR A N 1
ATOM 609 C CA . THR A 1 86 ? -5.037 -1.531 4.763 1.00 98.62 86 THR A CA 1
ATOM 610 C C . THR A 1 86 ? -5.112 -2.056 3.335 1.00 98.62 86 THR A C 1
ATOM 612 O O . THR A 1 86 ? -5.538 -1.346 2.427 1.00 98.62 86 THR A O 1
ATOM 615 N N . ILE A 1 87 ? -4.736 -3.315 3.148 1.00 98.50 87 ILE A N 1
ATOM 616 C CA . ILE A 1 87 ? -5.053 -4.101 1.955 1.00 98.50 87 ILE A CA 1
ATOM 617 C C . ILE A 1 87 ? -6.188 -5.034 2.357 1.00 98.50 87 ILE A C 1
ATOM 619 O O . ILE A 1 87 ? -6.000 -5.863 3.249 1.00 98.50 87 ILE A O 1
ATOM 623 N N . ASP A 1 88 ? -7.375 -4.845 1.780 1.00 98.44 88 ASP A N 1
ATOM 624 C CA . ASP A 1 88 ? -8.550 -5.641 2.140 1.00 98.44 88 ASP A CA 1
ATOM 625 C C . ASP A 1 88 ? -8.443 -7.097 1.658 1.00 98.44 88 ASP A C 1
ATOM 627 O O . ASP A 1 88 ? -7.546 -7.469 0.899 1.00 98.44 88 ASP A O 1
ATOM 631 N N . SER A 1 89 ? -9.373 -7.939 2.107 1.00 98.50 89 SER A N 1
ATOM 632 C CA . SER A 1 89 ? -9.359 -9.376 1.812 1.00 98.50 89 SER A CA 1
ATOM 633 C C . SER A 1 89 ? -9.608 -9.724 0.345 1.00 98.50 89 SER A C 1
ATOM 635 O O . SER A 1 89 ? -9.224 -10.805 -0.099 1.00 98.50 89 SER A O 1
ATOM 637 N N . ALA A 1 90 ? -10.225 -8.819 -0.420 1.00 98.06 90 ALA A N 1
ATOM 638 C CA . ALA A 1 90 ? -10.449 -8.982 -1.852 1.00 98.06 90 ALA A CA 1
ATOM 639 C C . ALA A 1 90 ? -9.271 -8.471 -2.698 1.00 98.06 90 ALA A C 1
ATOM 641 O O . ALA A 1 90 ? -9.265 -8.659 -3.916 1.00 98.06 90 ALA A O 1
ATOM 642 N N . SER A 1 91 ? -8.289 -7.815 -2.077 1.00 98.50 91 SER A N 1
ATOM 643 C CA . SER A 1 91 ? -7.167 -7.210 -2.775 1.00 98.50 91 SER A CA 1
ATOM 644 C C . SER A 1 91 ? -6.000 -8.174 -2.956 1.00 98.50 91 SER A C 1
ATOM 646 O O . SER A 1 91 ? -5.674 -9.002 -2.101 1.00 98.50 91 SER A O 1
ATOM 648 N N . THR A 1 92 ? -5.318 -8.019 -4.083 1.00 98.25 92 THR A N 1
ATOM 649 C CA . THR A 1 92 ? -4.064 -8.699 -4.391 1.00 98.25 92 THR A CA 1
ATOM 650 C C . THR A 1 92 ? -2.977 -7.673 -4.680 1.00 98.25 92 THR A C 1
ATOM 652 O O . THR A 1 92 ? -3.246 -6.599 -5.216 1.00 98.25 92 THR A O 1
ATOM 655 N N . GLY A 1 93 ? -1.737 -7.980 -4.310 1.00 96.00 93 GLY A N 1
ATOM 656 C CA . GLY A 1 93 ? -0.574 -7.153 -4.609 1.00 96.00 93 GLY A CA 1
ATOM 657 C C . GLY A 1 93 ? 0.586 -8.005 -5.102 1.00 96.00 93 GLY A C 1
ATOM 658 O O . GLY A 1 93 ? 0.927 -8.995 -4.461 1.00 96.00 93 GLY A O 1
ATOM 659 N N . SER A 1 94 ? 1.212 -7.632 -6.216 1.00 94.56 94 SER A N 1
ATOM 660 C CA . SER A 1 94 ? 2.376 -8.355 -6.746 1.00 94.56 94 SER A CA 1
ATOM 661 C C . SER A 1 94 ? 3.465 -7.440 -7.291 1.00 94.56 94 SER A C 1
ATOM 663 O O . SER A 1 94 ? 3.170 -6.319 -7.700 1.00 94.56 94 SER A O 1
ATOM 665 N N . GLY A 1 95 ? 4.703 -7.932 -7.353 1.00 92.44 95 GLY A N 1
ATOM 666 C CA . GLY A 1 95 ? 5.850 -7.213 -7.913 1.00 92.44 95 GLY A CA 1
ATOM 667 C C . GLY A 1 95 ? 6.940 -6.969 -6.875 1.00 92.44 95 GLY A C 1
ATOM 668 O O . GLY A 1 95 ? 7.232 -7.849 -6.062 1.00 92.44 95 GLY A O 1
ATOM 669 N N . ASP A 1 96 ? 7.550 -5.786 -6.902 1.00 91.19 96 ASP A N 1
ATOM 670 C CA . ASP A 1 96 ? 8.567 -5.381 -5.931 1.00 91.19 96 ASP A CA 1
ATOM 671 C C . ASP A 1 96 ? 7.916 -4.791 -4.676 1.00 91.19 96 ASP A C 1
ATOM 673 O O . ASP A 1 96 ? 7.779 -3.581 -4.521 1.00 91.19 96 ASP A O 1
ATOM 677 N N . LEU A 1 97 ? 7.398 -5.669 -3.814 1.00 92.31 97 LEU A N 1
ATOM 678 C CA . LEU A 1 97 ? 6.699 -5.253 -2.598 1.00 92.31 97 LEU A CA 1
ATOM 679 C C . LEU A 1 97 ? 7.615 -4.477 -1.640 1.00 92.31 97 LEU A C 1
ATOM 681 O O . LEU A 1 97 ? 8.352 -5.080 -0.862 1.00 92.31 97 LEU A O 1
ATOM 685 N N . ALA A 1 98 ? 7.499 -3.151 -1.645 1.00 91.56 98 ALA A N 1
ATOM 686 C CA . ALA A 1 98 ? 8.148 -2.263 -0.690 1.00 91.56 98 ALA A CA 1
ATOM 687 C C . ALA A 1 98 ? 7.112 -1.345 -0.016 1.00 91.56 98 ALA A C 1
ATOM 689 O O . ALA A 1 98 ? 6.616 -0.372 -0.583 1.00 91.56 98 ALA A O 1
ATOM 690 N N . ILE A 1 99 ? 6.774 -1.680 1.228 1.00 93.06 99 ILE A N 1
ATOM 691 C CA . ILE A 1 99 ? 5.883 -0.927 2.115 1.00 93.06 99 ILE A CA 1
ATOM 692 C C . ILE A 1 99 ? 6.643 -0.747 3.424 1.00 93.06 99 ILE A C 1
ATOM 694 O O . ILE A 1 99 ? 6.747 -1.681 4.214 1.00 93.06 99 ILE A O 1
ATOM 698 N N . ALA A 1 100 ? 7.227 0.424 3.654 1.00 91.56 100 ALA A N 1
ATOM 699 C CA . ALA A 1 100 ? 8.119 0.616 4.790 1.00 91.56 100 ALA A CA 1
ATOM 700 C C . ALA A 1 100 ? 7.916 1.965 5.466 1.00 91.56 100 ALA A C 1
ATOM 702 O O . ALA A 1 100 ? 7.943 3.017 4.832 1.00 91.56 100 ALA A O 1
ATOM 703 N N . SER A 1 101 ? 7.776 1.937 6.787 1.00 92.88 101 SER A N 1
ATOM 704 C CA . SER A 1 101 ? 7.785 3.139 7.605 1.00 92.88 101 SER A CA 1
ATOM 705 C C . SER A 1 101 ? 8.305 2.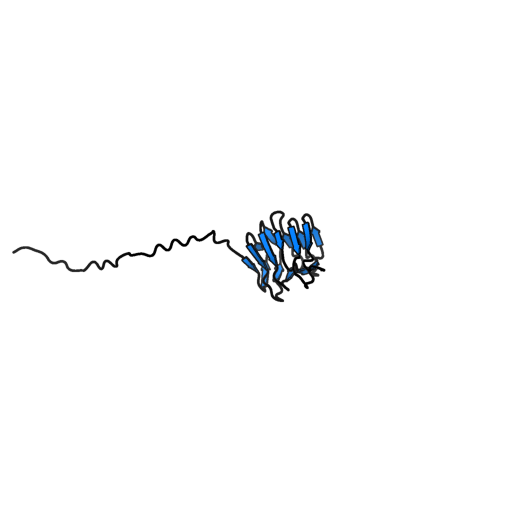872 9.003 1.00 92.88 101 SER A C 1
ATOM 707 O O . SER A 1 101 ? 7.873 1.935 9.661 1.00 92.88 101 SER A O 1
ATOM 709 N N . SER A 1 102 ? 9.188 3.749 9.472 1.00 93.06 102 SER A N 1
ATOM 710 C CA . SER A 1 102 ? 9.613 3.852 10.871 1.00 93.06 102 SER A CA 1
ATOM 711 C C . SER A 1 102 ? 8.911 4.987 11.623 1.00 93.06 102 SER A C 1
ATOM 713 O O . SER A 1 102 ? 9.239 5.257 12.779 1.00 93.06 102 SER A O 1
ATOM 715 N N . ASN A 1 103 ? 7.942 5.660 10.994 1.00 96.38 103 ASN A N 1
ATOM 716 C CA . ASN A 1 103 ? 7.246 6.788 11.600 1.00 96.38 103 ASN A CA 1
ATOM 717 C C . ASN A 1 103 ? 6.353 6.323 12.754 1.00 96.38 103 ASN A C 1
ATOM 719 O O . ASN A 1 103 ? 5.586 5.375 12.613 1.00 96.38 103 ASN A O 1
ATOM 723 N N . ALA A 1 104 ? 6.408 7.025 13.888 1.00 97.69 104 ALA A N 1
ATOM 724 C CA . ALA A 1 104 ? 5.655 6.663 15.086 1.00 97.69 104 ALA A CA 1
ATOM 725 C C . ALA A 1 104 ? 4.143 6.542 14.814 1.00 97.69 104 ALA A C 1
ATOM 727 O O . ALA A 1 104 ? 3.534 7.404 14.174 1.00 97.69 104 ALA A O 1
ATOM 728 N N . GLY A 1 105 ? 3.537 5.462 15.312 1.00 97.00 105 GLY A N 1
ATOM 729 C CA . GLY A 1 105 ? 2.104 5.193 15.168 1.00 97.00 105 GLY A CA 1
ATOM 730 C C . GLY A 1 105 ? 1.656 4.760 13.770 1.00 97.00 105 GLY A C 1
ATOM 731 O O . GLY A 1 105 ? 0.462 4.560 13.577 1.00 97.00 105 GLY A O 1
ATOM 732 N N . ALA A 1 106 ? 2.563 4.614 12.797 1.00 98.19 106 ALA A N 1
ATOM 733 C CA . ALA A 1 106 ? 2.201 4.049 11.504 1.00 98.19 106 ALA A CA 1
ATOM 734 C C . ALA A 1 106 ? 1.766 2.579 11.649 1.00 98.19 106 ALA A C 1
ATOM 736 O O . ALA A 1 106 ? 2.338 1.812 12.433 1.00 98.19 106 ALA A O 1
ATOM 737 N N . SER A 1 107 ? 0.756 2.189 10.877 1.00 98.31 107 SER A N 1
ATOM 738 C CA . SER A 1 107 ? 0.190 0.844 10.907 1.00 98.31 107 SER A CA 1
ATOM 739 C C . SER A 1 107 ? -0.067 0.299 9.506 1.00 98.31 107 SER A C 1
ATOM 741 O O . SER A 1 107 ? -0.537 1.013 8.618 1.00 98.31 107 SER A O 1
ATOM 743 N N . PHE A 1 108 ? 0.250 -0.978 9.315 1.00 98.44 108 PHE A N 1
ATOM 744 C CA . PHE A 1 108 ? -0.025 -1.712 8.088 1.00 98.44 108 PHE A CA 1
ATOM 745 C C . PHE A 1 108 ? -0.823 -2.979 8.402 1.00 98.44 108 PHE A C 1
ATOM 747 O O . PHE A 1 108 ? -0.390 -3.799 9.214 1.00 98.44 108 PHE A O 1
ATOM 754 N N . THR A 1 109 ? -1.965 -3.138 7.734 1.00 98.62 109 THR A N 1
ATOM 755 C CA . THR A 1 109 ? -2.832 -4.314 7.847 1.00 98.62 109 THR A CA 1
ATOM 756 C C . THR A 1 109 ? -2.976 -4.986 6.487 1.00 98.62 109 THR A C 1
ATOM 758 O O . THR A 1 109 ? -3.503 -4.392 5.546 1.00 98.62 109 THR A O 1
ATOM 761 N N . ASN A 1 110 ? -2.549 -6.244 6.386 1.00 98.56 110 ASN A N 1
ATOM 762 C CA . ASN A 1 110 ? -2.788 -7.080 5.215 1.00 98.56 110 ASN A CA 1
ATOM 763 C C . ASN A 1 110 ? -3.874 -8.120 5.505 1.00 98.56 110 ASN A C 1
ATOM 765 O O . ASN A 1 110 ? -3.640 -9.042 6.282 1.00 98.56 110 ASN A O 1
ATOM 769 N N . GLN A 1 111 ? -5.023 -8.009 4.844 1.00 98.75 111 GLN A N 1
ATOM 770 C CA . GLN A 1 111 ? -6.074 -9.034 4.827 1.00 98.75 111 GLN A CA 1
ATOM 771 C C . GLN A 1 111 ? -6.108 -9.808 3.498 1.00 98.75 111 GLN A C 1
ATOM 773 O O . GLN A 1 111 ? -6.760 -10.845 3.414 1.00 98.75 111 GLN A O 1
ATOM 778 N N . GLY A 1 112 ? -5.426 -9.305 2.465 1.00 98.44 112 GLY A N 1
ATOM 779 C CA . GLY A 1 112 ? -5.424 -9.854 1.110 1.00 98.44 112 GLY A CA 1
ATOM 780 C C . GLY A 1 112 ? -4.230 -10.761 0.808 1.00 98.44 112 GLY A C 1
ATOM 781 O O . GLY A 1 112 ? -3.597 -11.328 1.702 1.00 98.44 112 GLY A O 1
ATOM 782 N N . SER A 1 113 ? -3.902 -10.896 -0.480 1.00 98.25 113 SER A N 1
ATOM 783 C CA . SER A 1 113 ? -2.769 -11.713 -0.937 1.00 98.25 113 SER A CA 1
ATOM 784 C C . SER A 1 113 ? -1.655 -10.863 -1.533 1.00 98.25 113 SER A C 1
ATOM 786 O O . SER A 1 113 ? -1.822 -10.252 -2.588 1.00 98.25 113 SER A O 1
ATOM 7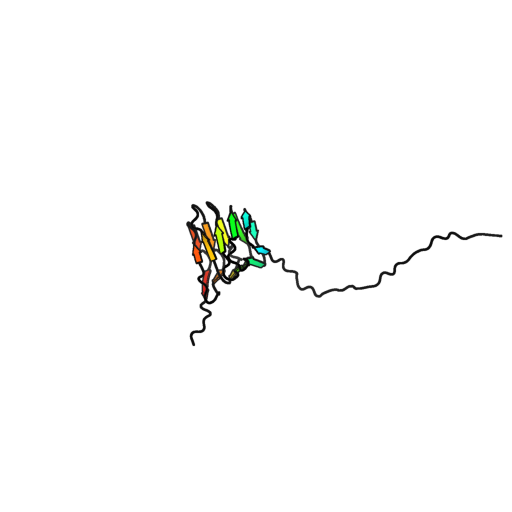88 N N . LEU A 1 114 ? -0.487 -10.886 -0.899 1.00 97.38 114 LEU A N 1
ATOM 789 C CA . LEU A 1 114 ? 0.714 -10.196 -1.350 1.00 97.38 114 LEU A CA 1
ATOM 790 C C . LEU A 1 114 ? 1.756 -11.195 -1.851 1.00 97.38 114 LEU A C 1
ATOM 792 O O . LEU A 1 114 ? 2.078 -12.169 -1.176 1.00 97.38 114 LEU A O 1
ATOM 796 N N . THR A 1 115 ? 2.306 -10.960 -3.037 1.00 95.19 115 THR A N 1
ATOM 797 C CA . THR A 1 115 ? 3.358 -11.785 -3.636 1.00 95.19 115 THR A CA 1
ATOM 798 C C . THR A 1 115 ? 4.533 -10.924 -4.084 1.00 95.19 115 THR A C 1
ATOM 800 O O . THR A 1 115 ? 4.448 -10.201 -5.074 1.00 95.19 115 THR A O 1
ATOM 803 N N . HIS A 1 116 ? 5.656 -11.013 -3.377 1.00 92.88 116 HIS A N 1
ATOM 804 C CA . HIS A 1 116 ? 6.907 -10.452 -3.866 1.00 92.88 116 HIS A CA 1
ATOM 805 C C . HIS A 1 116 ? 7.457 -11.376 -4.954 1.00 92.88 116 HIS A C 1
ATOM 807 O O . HIS A 1 116 ? 7.693 -12.558 -4.703 1.00 92.88 116 HIS A O 1
ATOM 813 N N . SER A 1 117 ? 7.628 -10.845 -6.161 1.00 90.19 117 SER A N 1
ATOM 814 C CA . SER A 1 117 ? 8.070 -11.601 -7.341 1.00 90.19 117 SER A CA 1
ATOM 815 C C . SER A 1 117 ? 9.158 -10.876 -8.136 1.00 90.19 117 SER A C 1
ATOM 817 O O . SER A 1 117 ? 9.464 -11.268 -9.263 1.00 90.19 117 SER A O 1
ATOM 819 N N . ALA A 1 118 ? 9.716 -9.792 -7.591 1.00 84.69 118 ALA A N 1
ATOM 820 C CA . ALA A 1 118 ? 10.782 -9.044 -8.239 1.00 84.69 118 ALA A CA 1
ATOM 821 C C . ALA A 1 118 ? 12.128 -9.760 -8.057 1.00 84.69 118 ALA A C 1
ATOM 823 O O . ALA A 1 118 ? 12.611 -9.951 -6.946 1.00 84.69 118 ALA A O 1
ATOM 824 N N . ASN A 1 119 ? 12.755 -10.144 -9.168 1.00 79.62 119 ASN A N 1
ATOM 825 C CA . ASN A 1 119 ? 14.090 -10.734 -9.141 1.00 79.62 119 ASN A CA 1
ATOM 826 C C . ASN A 1 119 ? 15.143 -9.666 -8.833 1.00 79.62 119 ASN A C 1
ATOM 828 O O . ASN A 1 119 ? 15.069 -8.554 -9.356 1.00 79.62 119 ASN A O 1
ATOM 832 N N . ASN A 1 120 ? 16.163 -10.035 -8.055 1.00 76.12 120 ASN A N 1
ATOM 833 C CA . ASN A 1 120 ? 17.287 -9.165 -7.688 1.00 76.12 120 ASN A CA 1
ATOM 834 C C . ASN A 1 120 ? 16.877 -7.865 -6.966 1.00 76.12 120 ASN A C 1
ATOM 836 O O . ASN A 1 120 ? 17.645 -6.904 -6.966 1.00 76.12 120 ASN A O 1
ATOM 840 N N . SER A 1 121 ? 15.690 -7.838 -6.351 1.00 79.50 121 SER A N 1
ATOM 841 C CA . SER A 1 121 ? 15.254 -6.774 -5.447 1.00 79.50 121 SER A CA 1
ATOM 842 C C . SER A 1 121 ? 15.023 -7.332 -4.045 1.00 79.50 121 SER A C 1
ATOM 844 O O . SER A 1 121 ? 14.825 -8.534 -3.862 1.00 79.50 121 SER A O 1
ATOM 846 N N . HIS A 1 122 ? 15.071 -6.451 -3.051 1.00 76.25 122 HIS A N 1
ATOM 847 C CA . HIS A 1 122 ? 14.772 -6.788 -1.667 1.00 76.25 122 HIS A CA 1
ATOM 848 C C . HIS A 1 122 ? 13.401 -6.214 -1.326 1.00 76.25 122 HIS A C 1
ATOM 850 O O . HIS A 1 122 ? 13.284 -5.045 -0.960 1.00 76.25 122 HIS A O 1
ATOM 856 N N . GLY A 1 123 ? 12.362 -7.043 -1.440 1.00 82.44 123 GLY A N 1
ATOM 857 C CA . GLY A 1 123 ? 11.050 -6.680 -0.921 1.00 82.44 123 GLY A CA 1
ATOM 858 C C . GLY A 1 123 ? 11.131 -6.391 0.578 1.00 82.44 123 GLY A C 1
ATOM 859 O O . GLY A 1 123 ? 11.775 -7.125 1.329 1.00 82.44 123 GLY A O 1
ATOM 860 N N . GLN A 1 124 ? 10.470 -5.327 1.021 1.00 89.56 124 GLN A N 1
ATOM 861 C CA . GLN A 1 124 ? 10.456 -4.902 2.416 1.00 89.56 124 GLN A CA 1
ATOM 862 C C . GLN A 1 124 ? 9.034 -4.576 2.860 1.00 89.56 124 GLN A C 1
ATOM 864 O O . GLN A 1 124 ? 8.335 -3.789 2.229 1.00 89.56 124 GLN A O 1
ATOM 869 N N . ILE A 1 125 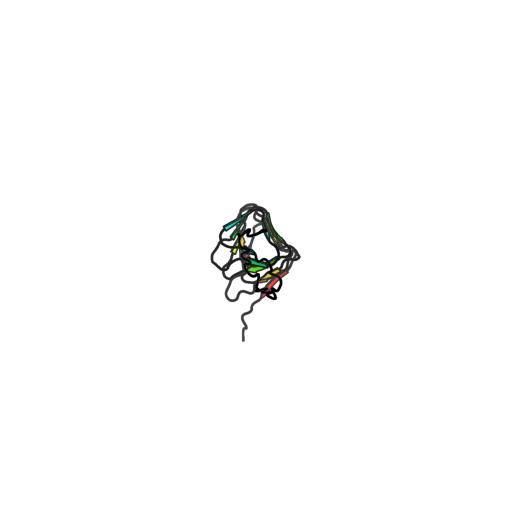? 8.609 -5.168 3.973 1.00 93.81 125 ILE A N 1
ATOM 870 C CA . ILE A 1 125 ? 7.347 -4.836 4.632 1.00 93.81 125 ILE A CA 1
ATOM 871 C C . ILE A 1 125 ? 7.666 -4.508 6.083 1.00 93.81 125 ILE A C 1
ATOM 873 O O . ILE A 1 125 ? 8.127 -5.367 6.832 1.00 93.81 125 ILE A O 1
ATOM 877 N N . TYR A 1 126 ? 7.447 -3.257 6.471 1.00 94.81 126 TYR A N 1
ATOM 878 C CA . TYR A 1 126 ? 7.696 -2.793 7.827 1.00 94.81 126 TYR A CA 1
ATOM 879 C C . TYR A 1 126 ? 6.786 -1.620 8.205 1.00 94.81 126 TYR A C 1
ATOM 881 O O . TYR A 1 126 ? 6.697 -0.621 7.493 1.00 94.81 126 TYR A O 1
ATOM 889 N N . ALA A 1 127 ? 6.157 -1.728 9.371 1.00 96.12 127 ALA A N 1
ATOM 890 C CA . ALA A 1 127 ? 5.482 -0.644 10.072 1.00 96.12 127 ALA A CA 1
ATOM 891 C C . ALA A 1 127 ? 5.598 -0.905 11.586 1.00 96.12 127 ALA A C 1
ATOM 893 O O . ALA A 1 127 ? 5.692 -2.073 11.978 1.00 96.12 127 ALA A O 1
ATOM 894 N N . PRO A 1 128 ? 5.556 0.125 12.454 1.00 97.50 128 PRO A N 1
ATOM 895 C CA . PRO A 1 128 ? 5.568 -0.065 13.905 1.00 97.50 128 PRO A CA 1
ATOM 896 C C . PRO A 1 128 ? 4.480 -1.017 14.397 1.00 97.50 128 PRO A C 1
ATOM 898 O O . PRO A 1 128 ? 4.713 -1.806 15.306 1.00 97.50 128 PRO A O 1
ATOM 901 N N . THR A 1 129 ? 3.292 -0.943 13.793 1.00 98.00 129 THR A N 1
ATOM 902 C CA . THR A 1 129 ? 2.230 -1.932 13.981 1.00 98.00 129 THR A CA 1
ATOM 903 C C . THR A 1 129 ? 1.978 -2.638 12.660 1.00 98.00 129 THR A C 1
ATOM 905 O O . THR A 1 129 ? 1.547 -2.016 11.692 1.00 98.00 129 THR A O 1
ATOM 908 N N . PHE A 1 130 ? 2.238 -3.940 12.620 1.00 97.75 130 PHE A N 1
ATOM 909 C CA . PHE A 1 130 ? 1.997 -4.772 11.450 1.00 97.75 130 PHE A CA 1
ATOM 910 C C . PHE A 1 130 ? 1.050 -5.915 11.811 1.00 97.75 130 PHE A C 1
ATOM 912 O O . PHE A 1 130 ? 1.351 -6.707 12.702 1.00 97.75 130 PHE A O 1
ATOM 919 N N . THR A 1 131 ? -0.080 -5.995 11.109 1.00 98.31 131 THR A N 1
ATOM 920 C CA . THR A 1 131 ? -1.066 -7.070 11.256 1.00 98.31 131 THR A CA 1
ATOM 921 C C . THR A 1 131 ? -1.215 -7.796 9.926 1.00 98.31 131 THR A C 1
ATOM 923 O O . THR A 1 131 ? -1.487 -7.172 8.901 1.00 98.31 131 THR A O 1
ATOM 926 N N . ASN A 1 132 ? -1.048 -9.117 9.930 1.00 97.94 132 ASN A N 1
ATOM 927 C CA . ASN A 1 132 ? -1.250 -9.948 8.750 1.00 97.94 132 ASN A CA 1
ATOM 928 C C . ASN A 1 132 ? -2.313 -11.012 9.021 1.00 97.94 132 ASN A C 1
ATOM 930 O O . ASN A 1 132 ? -2.063 -11.970 9.748 1.00 97.94 132 ASN A O 1
ATOM 934 N N . GLU A 1 133 ? -3.464 -10.843 8.386 1.00 98.19 133 GLU A N 1
ATOM 935 C CA . GLU A 1 133 ? -4.602 -11.765 8.396 1.00 98.19 133 GLU A CA 1
ATOM 936 C C . GLU A 1 133 ? -4.744 -12.507 7.055 1.00 98.19 133 GLU A C 1
ATOM 938 O O . GLU A 1 133 ? -5.413 -13.535 6.985 1.00 98.19 133 GLU A O 1
ATOM 943 N N . GLY A 1 134 ? -4.090 -12.006 6.000 1.00 97.81 134 GLY A N 1
ATOM 944 C CA . GLY A 1 134 ? -4.013 -12.629 4.679 1.00 97.81 134 GLY A CA 1
ATOM 945 C C . GLY A 1 134 ? -2.715 -13.410 4.432 1.00 97.81 134 GLY A C 1
ATOM 946 O O . GLY A 1 134 ? -2.071 -13.910 5.358 1.00 97.81 134 GLY A O 1
ATOM 947 N N . SER A 1 135 ? -2.298 -13.507 3.167 1.00 97.94 135 SER A N 1
ATOM 948 C CA . SER A 1 135 ? -1.074 -14.212 2.757 1.00 97.94 135 SER A CA 1
ATOM 949 C C . SER A 1 135 ? 0.019 -13.262 2.279 1.00 97.94 135 SER A C 1
ATOM 951 O O . SER A 1 135 ? -0.239 -12.294 1.566 1.00 97.94 135 SER A O 1
ATOM 953 N N . ILE A 1 136 ? 1.265 -13.592 2.623 1.00 97.00 136 ILE A N 1
ATOM 954 C CA . ILE A 1 136 ? 2.470 -12.976 2.065 1.00 97.00 136 ILE A CA 1
ATOM 955 C C . ILE A 1 136 ? 3.338 -14.099 1.520 1.00 97.00 136 ILE A C 1
ATOM 957 O O . ILE A 1 136 ? 3.675 -15.043 2.231 1.00 97.00 136 ILE A O 1
ATOM 961 N N . THR A 1 137 ? 3.681 -14.018 0.244 1.00 94.88 137 THR A N 1
ATOM 962 C CA . THR A 1 137 ? 4.519 -14.998 -0.442 1.00 94.88 137 THR A CA 1
ATOM 963 C C . THR A 1 137 ? 5.721 -14.292 -1.043 1.00 94.88 137 THR A C 1
ATOM 965 O O . THR A 1 137 ? 5.577 -13.281 -1.722 1.00 94.88 137 THR A O 1
ATOM 968 N N . ALA A 1 138 ? 6.911 -14.831 -0.807 1.00 91.00 138 ALA A N 1
ATOM 969 C CA . ALA A 1 138 ? 8.117 -14.430 -1.511 1.00 91.00 138 ALA A CA 1
ATOM 970 C C . ALA A 1 138 ? 8.451 -15.523 -2.524 1.00 91.00 138 ALA A C 1
ATOM 972 O O . ALA A 1 138 ? 8.741 -16.659 -2.145 1.00 91.00 138 ALA A O 1
ATOM 973 N N . LEU A 1 139 ? 8.367 -15.193 -3.809 1.00 87.00 139 LEU A N 1
ATOM 974 C CA . LEU A 1 139 ? 8.758 -16.091 -4.881 1.00 87.00 139 LEU A CA 1
ATOM 975 C C . LEU A 1 139 ? 10.189 -15.779 -5.279 1.00 87.00 139 LEU A C 1
ATOM 977 O O . LEU A 1 139 ? 10.496 -14.685 -5.750 1.00 87.00 139 LEU A O 1
ATOM 981 N N . ASN A 1 140 ? 11.055 -16.774 -5.138 1.00 70.94 140 ASN A N 1
ATOM 982 C CA . ASN A 1 140 ? 12.319 -16.746 -5.839 1.00 70.94 140 ASN A CA 1
ATOM 983 C C . ASN A 1 140 ? 12.076 -17.213 -7.278 1.00 70.94 140 ASN A C 1
ATOM 985 O O . ASN A 1 140 ? 11.924 -18.409 -7.522 1.00 70.94 140 ASN A O 1
ATOM 989 N N . THR A 1 141 ? 12.012 -16.276 -8.224 1.00 65.81 141 THR A N 1
ATOM 990 C CA . THR A 1 141 ? 11.885 -16.618 -9.651 1.00 65.81 141 THR A CA 1
ATOM 991 C C . THR A 1 141 ? 13.258 -16.826 -10.303 1.00 65.81 141 THR A C 1
ATOM 993 O O . THR A 1 141 ? 13.334 -17.097 -11.501 1.00 65.81 141 THR A O 1
ATOM 996 N N . ALA A 1 142 ? 14.361 -16.740 -9.543 1.00 57.84 142 ALA A N 1
ATOM 997 C CA . ALA A 1 142 ? 15.657 -17.188 -10.027 1.00 57.84 142 ALA A CA 1
ATOM 998 C C . ALA A 1 142 ? 15.650 -18.720 -10.102 1.00 57.84 142 ALA A C 1
ATOM 1000 O O . ALA A 1 142 ? 15.720 -19.419 -9.090 1.00 57.84 142 ALA A O 1
ATOM 1001 N N . GLY A 1 143 ? 15.559 -19.240 -11.326 1.00 52.84 143 GLY A N 1
ATOM 1002 C CA . GLY A 1 143 ? 15.901 -20.623 -11.614 1.00 52.84 143 GLY A CA 1
ATOM 1003 C C . GLY A 1 143 ? 17.366 -20.850 -11.262 1.00 52.84 143 GLY A C 1
ATOM 1004 O O . GLY A 1 143 ? 18.250 -20.504 -12.038 1.00 52.84 143 GLY A O 1
ATOM 1005 N N . TYR A 1 144 ? 17.626 -21.419 -10.088 1.00 47.69 144 TYR A N 1
ATOM 1006 C CA . TYR A 1 144 ? 18.876 -22.126 -9.857 1.00 47.69 144 TYR A CA 1
ATOM 1007 C C . TYR A 1 144 ? 18.802 -23.435 -10.654 1.00 47.69 144 TYR A C 1
ATOM 1009 O O . TYR A 1 144 ? 18.275 -24.435 -10.167 1.00 47.69 144 TYR A O 1
ATOM 1017 N N . THR A 1 145 ? 19.257 -23.392 -11.907 1.00 47.31 145 THR A N 1
ATOM 1018 C CA . THR A 1 145 ? 19.760 -24.567 -12.636 1.00 47.31 145 THR A CA 1
ATOM 1019 C C . THR A 1 145 ? 21.270 -24.586 -12.555 1.00 47.31 145 THR A C 1
ATOM 1021 O O . THR A 1 145 ? 21.852 -23.511 -12.830 1.00 47.31 145 THR A O 1
#

pLDDT: mean 82.83, std 20.36, range [34.53, 98.75]

Sequence (145 aa):
MSRAGFTTPLRARTLRCLLGLALLGPLVAQTTLVDGTYTNQSFSGLVTVSASNSAINFSGTNTFIAATATFGLNSGIVLAASSAFTIDSASTGSGDLAIASSNAGASFTNQGSLTHSANNSHGQIYAPTFTNEGSITALNTAGYT

Secondary structure (DSSP, 8-state):
---------------------------PPEEEE-SEEEES-EEEEEEEE-SSS-EEEEESEEEEEEEEEEE-TT-EEEEPTT-EEEE-TT-EEEES-EEE--STT-EEEE-SEEEE--TT---EEE-SEEEESSEEEE-------

Organism: NCBI:txid2508720

Foldseek 3Di:
DDDDDDDDDPPPPDDDDDPPPDPPDDPFDEAEQFADEDEPEEDAEEYEQDPDCHEHEYEAEYEDDLYEYEYHHNGAYEYAALHEYEYAQNYEYEEQAHYDYPHHNYEYEYNYYYEYDYEPHDHDDDDPHYHYNYYYYYDDPPPPD

Radius of gyration: 25.7 Å; chains: 1; bounding box: 69×62×78 Å